Protein AF-A0A7C5TFA6-F1 (afdb_monomer)

pLDDT: mean 93.94, std 7.09, range [56.34, 98.38]

Nearest PDB structures (foldseek):
  7a5g-assembly1_S6  TM=5.238E-01  e=5.709E+00  Homo sapiens
  1zx3-assembly1_A  TM=4.257E-01  e=7.953E+00  Nitrosomonas europaea ATCC 19718

Radius of gyration: 14.88 Å; Cα contacts (8 Å, |Δi|>4): 31; chains: 1; bounding box: 37×27×36 Å

Secondary structure (DSSP, 8-state):
-EETTEE-------TTTTTHHHHHHHHHHHTT-S-HHHHHHHHHHHHT---TT--TT--

Foldseek 3Di:
DDDDPDDDDDDDDPVVCNCVLVVQLVVCVVVVPDDNLVSSVVSCVVVVHDQVPPDSPPD

Structure (mmCIF, N/CA/C/O backbone):
data_AF-A0A7C5TFA6-F1
#
_entry.id   AF-A0A7C5TFA6-F1
#
loop_
_atom_site.group_PDB
_atom_site.id
_atom_site.type_symbol
_atom_site.label_atom_id
_atom_site.label_alt_id
_atom_site.label_comp_id
_atom_site.label_asym_id
_atom_site.label_entity_id
_atom_site.label_seq_id
_atom_site.pdbx_PDB_ins_code
_atom_site.Cartn_x
_atom_site.Cartn_y
_atom_site.Cartn_z
_atom_site.occupancy
_atom_site.B_iso_or_equiv
_atom_site.auth_seq_id
_atom_site.auth_comp_id
_atom_site.auth_asym_id
_atom_site.auth_atom_id
_atom_site.pdbx_PDB_model_num
ATOM 1 N N . THR A 1 1 ? -17.802 5.252 16.833 1.00 81.94 1 THR A N 1
ATOM 2 C CA . THR A 1 1 ? -19.071 4.918 17.512 1.00 81.94 1 THR A CA 1
ATOM 3 C C . THR A 1 1 ? -20.076 4.467 16.489 1.00 81.94 1 THR A C 1
ATOM 5 O O . THR A 1 1 ? -20.153 5.095 15.444 1.00 81.94 1 THR A O 1
ATOM 8 N N . ALA A 1 2 ? -20.814 3.398 16.764 1.00 87.50 2 ALA A N 1
ATOM 9 C CA . ALA A 1 2 ? -21.975 3.031 15.965 1.00 87.50 2 ALA A CA 1
ATOM 10 C C . ALA A 1 2 ? -23.238 3.323 16.781 1.00 87.50 2 ALA A C 1
ATOM 12 O O . ALA A 1 2 ? -23.281 2.992 17.967 1.00 87.50 2 ALA A O 1
ATOM 13 N N . SER A 1 3 ? -24.230 3.969 16.177 1.00 91.62 3 SER A N 1
ATOM 14 C CA . SER A 1 3 ? -25.539 4.210 16.787 1.00 91.62 3 SER A CA 1
ATOM 15 C C . SER A 1 3 ? -26.615 3.889 15.763 1.00 91.62 3 SER A C 1
ATOM 17 O O . SER A 1 3 ? -26.678 4.529 14.716 1.00 91.62 3 SER A O 1
ATOM 19 N N . GLN A 1 4 ? -27.442 2.883 16.059 1.00 93.00 4 GLN A N 1
ATOM 20 C CA . GLN A 1 4 ? -28.427 2.329 15.125 1.00 93.00 4 GLN A CA 1
ATOM 21 C C . GLN A 1 4 ? -27.775 1.936 13.784 1.00 93.00 4 GLN A C 1
ATOM 23 O O . GLN A 1 4 ? -27.033 0.957 13.731 1.00 93.00 4 GLN A O 1
ATOM 28 N N . ASN A 1 5 ? -28.015 2.727 12.734 1.00 94.25 5 ASN A N 1
ATOM 29 C CA . ASN A 1 5 ? -27.522 2.529 11.372 1.00 94.25 5 ASN A CA 1
ATOM 30 C C . ASN A 1 5 ? -26.430 3.538 10.966 1.00 94.25 5 ASN A C 1
ATOM 32 O O . ASN A 1 5 ? -26.067 3.595 9.794 1.00 94.25 5 ASN A O 1
ATOM 36 N N . GLU A 1 6 ? -25.896 4.324 11.903 1.00 95.19 6 GLU A N 1
ATOM 37 C CA . GLU A 1 6 ? -24.836 5.298 11.633 1.00 95.19 6 GLU A CA 1
ATOM 38 C C . GLU A 1 6 ? -23.498 4.870 12.236 1.00 95.19 6 GLU A C 1
ATOM 40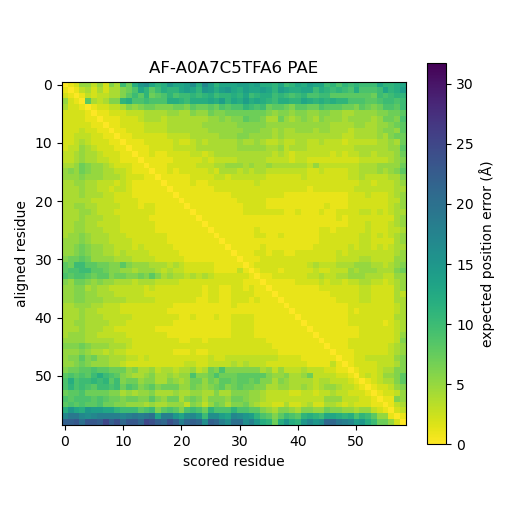 O O . GLU A 1 6 ? -23.424 4.395 13.374 1.00 95.19 6 GLU A O 1
ATOM 45 N N . LEU A 1 7 ? -22.426 5.081 11.468 1.00 95.56 7 LEU A N 1
ATOM 46 C CA . LEU A 1 7 ? -21.055 4.760 11.842 1.00 95.56 7 LEU A CA 1
ATOM 47 C C . LEU A 1 7 ? -20.188 6.022 11.824 1.00 95.56 7 LEU A C 1
ATOM 49 O O . LEU A 1 7 ? -19.965 6.631 10.782 1.00 95.56 7 LEU A O 1
ATOM 53 N N . PHE A 1 8 ? -19.642 6.362 12.987 1.00 95.69 8 PHE A N 1
ATOM 54 C CA . PHE A 1 8 ? -18.725 7.478 13.185 1.00 95.69 8 PHE A CA 1
ATOM 55 C C . PHE A 1 8 ? -17.307 6.962 13.415 1.00 95.69 8 PHE A C 1
ATOM 57 O O . PHE A 1 8 ? -17.064 6.180 14.345 1.00 95.69 8 PHE A O 1
ATOM 64 N N . LEU A 1 9 ? -16.371 7.432 12.593 1.00 96.38 9 LEU A N 1
ATOM 65 C CA . LEU A 1 9 ? -14.959 7.060 12.601 1.00 96.38 9 LEU A CA 1
ATOM 66 C C . LEU A 1 9 ? -14.116 8.332 12.484 1.00 96.38 9 LEU A C 1
ATOM 68 O O . LEU A 1 9 ? -14.504 9.274 11.799 1.00 96.38 9 LEU A O 1
ATOM 72 N N . MET A 1 10 ? -12.949 8.336 13.118 1.00 96.06 10 MET A N 1
ATOM 73 C CA . MET A 1 10 ? -11.912 9.339 12.880 1.00 96.06 10 MET A CA 1
ATOM 74 C C . MET A 1 10 ? -10.663 8.620 12.390 1.00 96.06 10 MET A C 1
ATOM 76 O O . MET A 1 10 ? -10.354 7.524 12.858 1.00 96.06 10 MET A O 1
ATOM 80 N N . GLN A 1 11 ? -9.971 9.223 11.429 1.00 94.94 11 GLN A N 1
ATOM 81 C CA . GLN A 1 11 ? -8.787 8.653 10.797 1.00 94.94 11 GLN A CA 1
ATOM 82 C C . GLN A 1 11 ? -7.692 9.715 10.729 1.00 94.94 11 GLN A C 1
ATOM 84 O O . GLN A 1 11 ? -7.974 10.890 10.501 1.00 94.94 11 GLN A O 1
ATOM 89 N N . GLY A 1 12 ? -6.448 9.289 10.936 1.00 95.31 12 GLY A N 1
ATOM 90 C CA . GLY A 1 12 ? -5.264 10.097 10.665 1.00 95.31 12 GLY A CA 1
ATOM 91 C C . GLY A 1 12 ? -4.693 9.724 9.303 1.00 95.31 12 GLY A C 1
ATOM 92 O O . GLY A 1 12 ? -4.633 8.544 8.963 1.00 95.31 12 GLY A O 1
ATOM 93 N N . VAL A 1 13 ? -4.271 10.722 8.534 1.00 95.94 13 VAL A N 1
ATOM 94 C CA . VAL A 1 13 ? -3.673 10.534 7.210 1.00 95.94 13 VAL A CA 1
ATOM 95 C C . VAL A 1 13 ? -2.286 11.150 7.214 1.00 95.94 13 VAL A C 1
ATOM 97 O O . VAL A 1 13 ? -2.140 12.334 7.504 1.00 95.94 13 VAL A O 1
ATOM 100 N N . HIS A 1 14 ? -1.273 10.353 6.874 1.00 96.31 14 HIS A N 1
ATOM 101 C CA . HIS A 1 14 ? 0.070 10.868 6.643 1.00 96.31 14 HIS A CA 1
ATOM 102 C C . HIS A 1 14 ? 0.179 11.373 5.201 1.00 96.31 14 HIS A C 1
ATOM 104 O O . HIS A 1 14 ? 0.415 10.601 4.269 1.00 96.31 14 HIS A O 1
ATOM 110 N N . GLN A 1 15 ? -0.039 12.676 5.021 1.00 94.81 15 GLN A N 1
ATOM 111 C CA . GLN A 1 15 ? -0.206 13.318 3.714 1.00 94.81 15 GLN A CA 1
ATOM 11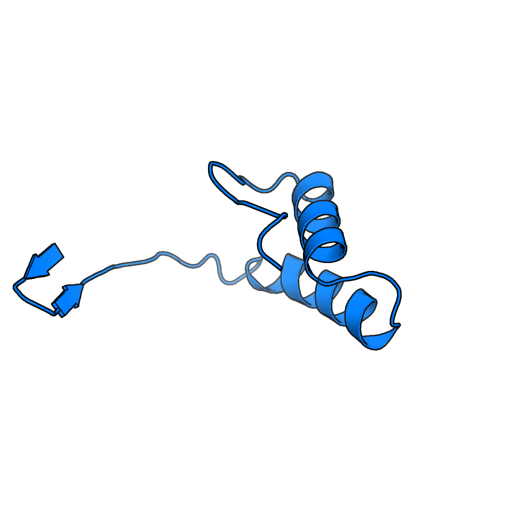2 C C . GLN A 1 15 ? 0.978 13.119 2.760 1.00 94.81 15 GLN A C 1
ATOM 114 O O . GLN A 1 15 ? 0.788 13.095 1.549 1.00 94.81 15 GLN A O 1
ATOM 119 N N . GLU A 1 16 ? 2.190 12.967 3.295 1.00 97.00 16 GLU A N 1
ATOM 120 C CA . GLU A 1 16 ? 3.420 12.905 2.500 1.00 97.00 16 GLU A CA 1
ATOM 121 C C . GLU A 1 16 ? 3.612 11.561 1.797 1.00 97.00 16 GLU A C 1
ATOM 123 O O . GLU A 1 16 ? 4.258 11.500 0.754 1.00 97.00 16 GLU A O 1
ATOM 128 N N . SER A 1 17 ? 3.062 10.480 2.356 1.00 96.38 17 SER A N 1
ATOM 129 C CA . SER A 1 17 ? 3.341 9.120 1.883 1.00 96.38 17 SER A CA 1
ATOM 130 C C . SER A 1 17 ? 2.104 8.342 1.464 1.00 96.38 17 SER A C 1
ATOM 132 O O . SER A 1 17 ? 2.254 7.292 0.844 1.00 96.38 17 SER A O 1
ATOM 134 N N . ILE A 1 18 ? 0.897 8.817 1.797 1.00 96.69 18 ILE A N 1
ATOM 135 C CA . ILE A 1 18 ? -0.327 8.036 1.583 1.00 96.69 18 ILE A CA 1
ATOM 136 C C . ILE A 1 18 ? -0.575 7.691 0.117 1.00 96.69 18 ILE A C 1
ATOM 138 O O . ILE A 1 18 ? -1.248 6.710 -0.102 1.00 96.69 18 ILE A O 1
ATOM 142 N N . VAL A 1 19 ? -0.037 8.453 -0.844 1.00 97.44 19 VAL A N 1
ATOM 143 C CA . VAL A 1 19 ? -0.228 8.232 -2.294 1.00 97.44 19 VAL A CA 1
ATOM 144 C C . VAL A 1 19 ? 0.877 7.396 -2.957 1.00 97.44 19 VAL A C 1
ATOM 146 O O . VAL A 1 19 ? 0.825 7.115 -4.156 1.00 97.44 19 VAL A O 1
ATOM 149 N N . VAL A 1 20 ? 1.941 7.065 -2.220 1.00 98.31 20 VAL A N 1
ATOM 150 C CA . VAL A 1 20 ? 3.107 6.364 -2.781 1.00 98.31 20 VAL A CA 1
ATOM 151 C C . VAL A 1 20 ? 2.736 4.957 -3.280 1.00 98.31 20 VAL A C 1
ATOM 153 O O . VAL A 1 20 ? 3.094 4.638 -4.419 1.00 98.31 20 VAL A O 1
ATOM 156 N N . PRO A 1 21 ? 2.017 4.117 -2.508 1.00 97.75 21 PRO A N 1
ATOM 157 C CA . PRO A 1 21 ? 1.591 2.796 -2.977 1.00 97.75 21 PRO A CA 1
ATOM 158 C C . PRO A 1 21 ? 0.682 2.847 -4.219 1.00 97.75 21 PRO A C 1
ATOM 160 O O . PRO A 1 21 ? 0.854 2.071 -5.160 1.00 97.75 21 PRO A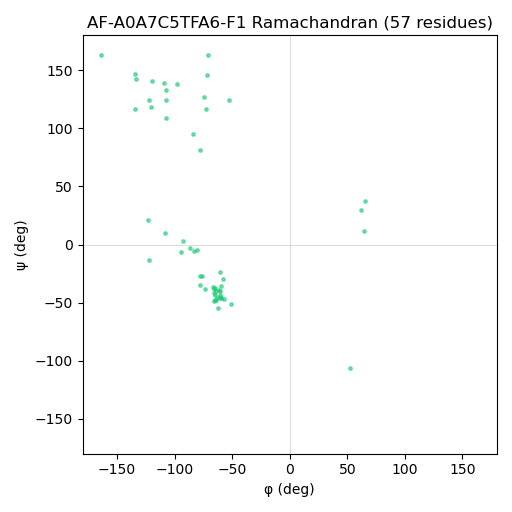 O 1
ATOM 163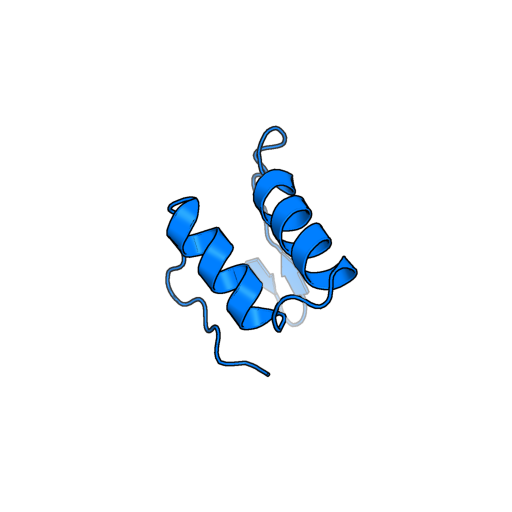 N N . GLU A 1 22 ? -0.239 3.807 -4.263 1.00 97.75 22 GLU A N 1
ATOM 164 C CA . GLU A 1 22 ? -1.277 3.966 -5.283 1.00 97.75 22 GLU A CA 1
ATOM 165 C C . GLU A 1 22 ? -0.661 4.285 -6.639 1.00 97.75 22 GLU A C 1
ATOM 167 O O . GLU A 1 22 ? -1.067 3.722 -7.655 1.00 97.75 22 GLU A O 1
ATOM 172 N N . ASN A 1 23 ? 0.356 5.148 -6.666 1.00 98.38 23 ASN A N 1
ATOM 173 C CA . ASN A 1 23 ? 1.043 5.495 -7.905 1.00 98.38 23 ASN A CA 1
ATOM 174 C C . ASN A 1 23 ? 1.787 4.291 -8.500 1.00 98.38 23 ASN A C 1
ATOM 176 O O . ASN A 1 23 ? 1.788 4.107 -9.719 1.00 98.38 23 ASN A O 1
ATOM 180 N N . ILE A 1 24 ? 2.400 3.456 -7.656 1.00 98.25 24 ILE A N 1
ATOM 181 C CA . ILE A 1 24 ? 3.087 2.238 -8.102 1.00 98.25 24 ILE A CA 1
ATOM 182 C C . ILE A 1 24 ? 2.076 1.272 -8.731 1.00 98.25 24 ILE A C 1
ATOM 184 O O . ILE A 1 24 ? 2.316 0.749 -9.824 1.00 98.25 24 ILE A O 1
ATOM 188 N N . ASP A 1 25 ? 0.935 1.063 -8.075 1.00 98.06 25 ASP A N 1
ATOM 189 C CA . ASP A 1 25 ? -0.119 0.181 -8.579 1.00 98.06 25 ASP A CA 1
ATOM 190 C C . ASP A 1 25 ? -0.776 0.730 -9.854 1.00 98.06 25 ASP A C 1
ATOM 192 O O . ASP A 1 25 ? -1.035 -0.032 -10.788 1.00 98.06 25 ASP A O 1
ATOM 196 N N . ALA A 1 26 ? -0.955 2.050 -9.957 1.00 98.25 26 ALA A N 1
ATOM 197 C CA . ALA 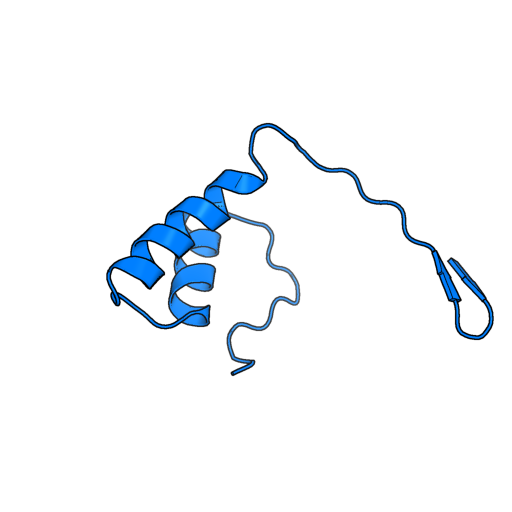A 1 26 ? -1.480 2.703 -11.154 1.00 98.25 26 ALA A CA 1
ATOM 198 C C . ALA A 1 26 ? -0.586 2.472 -12.379 1.00 98.25 26 ALA A C 1
ATOM 200 O O . ALA A 1 26 ? -1.090 2.147 -13.454 1.00 98.25 26 ALA A O 1
ATOM 201 N N . VAL A 1 27 ? 0.741 2.571 -12.231 1.00 98.38 27 VAL A N 1
ATOM 202 C CA . VAL A 1 27 ? 1.679 2.273 -13.327 1.00 98.38 27 VAL A CA 1
ATOM 203 C C . VAL A 1 27 ? 1.535 0.823 -13.788 1.00 98.38 27 VAL A C 1
ATOM 205 O O . VAL A 1 27 ? 1.439 0.573 -14.991 1.00 98.38 27 VAL A O 1
ATOM 208 N N . ARG A 1 28 ? 1.456 -0.143 -12.861 1.00 98.25 28 ARG A N 1
ATOM 209 C CA . ARG A 1 28 ? 1.288 -1.559 -13.233 1.00 98.25 28 ARG A CA 1
ATOM 210 C C . ARG A 1 28 ? -0.049 -1.828 -13.916 1.00 98.25 28 ARG A C 1
ATOM 212 O O . ARG A 1 28 ? -0.076 -2.610 -14.865 1.00 98.25 28 ARG A O 1
ATOM 219 N N . ALA A 1 29 ? -1.114 -1.163 -13.475 1.00 97.81 29 ALA A N 1
ATOM 220 C CA . ALA A 1 29 ? -2.436 -1.263 -14.081 1.00 97.81 29 ALA A CA 1
ATOM 221 C C . ALA A 1 29 ? -2.460 -0.681 -15.503 1.00 97.81 29 ALA A C 1
ATOM 223 O O . ALA A 1 29 ? -2.900 -1.360 -16.428 1.00 97.81 29 ALA A O 1
ATOM 224 N N . MET A 1 30 ? -1.930 0.532 -15.705 1.00 98.00 30 MET A N 1
ATOM 225 C CA . MET A 1 30 ? -1.863 1.176 -17.028 1.00 98.00 30 MET A CA 1
ATOM 226 C C . MET A 1 30 ? -1.059 0.356 -18.038 1.00 98.00 30 MET A C 1
ATOM 228 O O . MET A 1 30 ? -1.387 0.326 -19.220 1.00 98.00 30 MET A O 1
ATOM 232 N N . MET A 1 31 ? -0.004 -0.310 -17.572 1.00 98.06 31 MET A N 1
ATOM 233 C CA . MET A 1 31 ? 0.855 -1.146 -18.407 1.00 98.06 31 MET A CA 1
ATOM 234 C C . MET A 1 31 ? 0.347 -2.591 -18.551 1.00 98.06 31 MET A C 1
ATOM 236 O O . MET A 1 31 ? 0.978 -3.379 -19.251 1.00 98.06 31 MET A O 1
ATOM 240 N N . GLY A 1 32 ? -0.756 -2.963 -17.888 1.00 95.88 32 GLY A N 1
ATOM 241 C CA . GLY A 1 32 ? -1.311 -4.319 -17.935 1.00 95.88 32 GLY A CA 1
ATOM 242 C C . GLY A 1 32 ? -0.366 -5.400 -17.396 1.00 95.88 32 GLY A C 1
ATOM 243 O O . GLY A 1 32 ? -0.401 -6.532 -17.868 1.00 95.88 32 GLY A O 1
ATOM 244 N N . LEU A 1 33 ? 0.513 -5.061 -16.445 1.00 96.62 33 LEU A N 1
ATOM 245 C CA . LEU A 1 33 ? 1.599 -5.953 -16.008 1.00 96.62 33 LEU A CA 1
ATOM 246 C C . LEU A 1 33 ? 1.141 -7.060 -15.058 1.00 96.62 33 LEU A C 1
ATOM 248 O O . LEU A 1 33 ? 1.812 -8.083 -14.940 1.00 96.62 33 LEU A O 1
ATOM 252 N N . THR A 1 34 ? 0.063 -6.836 -14.312 1.00 94.81 34 THR A N 1
ATOM 253 C CA . THR A 1 34 ? -0.430 -7.776 -13.302 1.00 94.81 34 THR A CA 1
ATOM 254 C C . THR A 1 34 ? -1.868 -7.436 -12.911 1.00 94.81 34 THR A C 1
ATOM 256 O O . THR A 1 34 ? -2.345 -6.333 -13.187 1.00 94.81 34 THR A O 1
ATOM 259 N N . ASP A 1 35 ? -2.567 -8.379 -12.280 1.00 94.44 35 ASP A N 1
ATOM 260 C CA . ASP A 1 35 ? -3.892 -8.136 -11.720 1.00 94.44 35 ASP A CA 1
ATOM 261 C C . ASP A 1 35 ? -3.827 -7.241 -10.470 1.00 94.44 35 ASP A C 1
ATOM 263 O O . ASP A 1 35 ? -2.780 -7.053 -9.843 1.00 94.44 35 ASP A O 1
ATOM 267 N N . LYS A 1 36 ? -4.983 -6.687 -10.096 1.00 94.56 36 LYS A N 1
ATOM 268 C CA . LYS A 1 36 ? -5.125 -5.737 -8.988 1.00 94.56 36 LYS A CA 1
ATOM 269 C C . LYS A 1 36 ? -4.485 -6.236 -7.689 1.00 94.56 36 LYS A C 1
ATOM 271 O O . LYS A 1 36 ? -3.720 -5.501 -7.066 1.00 94.56 36 LYS A O 1
ATOM 276 N N . TRP A 1 37 ? -4.804 -7.455 -7.261 1.00 95.56 37 TRP A N 1
ATOM 277 C CA . TRP A 1 37 ? -4.387 -7.941 -5.947 1.00 95.56 37 TRP A CA 1
ATOM 278 C C . TRP A 1 37 ? -2.934 -8.372 -5.920 1.00 95.56 37 TRP A C 1
ATOM 280 O O . TRP A 1 37 ? -2.251 -8.112 -4.929 1.00 95.56 37 TRP A O 1
ATOM 290 N N . SER A 1 38 ? -2.439 -8.939 -7.016 1.00 95.44 38 SER A N 1
ATOM 291 C CA . SER A 1 38 ? -1.013 -9.203 -7.182 1.00 95.44 38 SER A CA 1
ATOM 292 C C . SER A 1 38 ? -0.185 -7.915 -7.158 1.00 95.44 38 SER A C 1
ATOM 294 O O . SER A 1 38 ? 0.877 -7.899 -6.533 1.00 95.44 38 SER A O 1
ATOM 296 N N . SER A 1 39 ? -0.666 -6.817 -7.763 1.00 97.56 39 SER A N 1
ATOM 297 C CA . SER A 1 39 ? 0.020 -5.516 -7.688 1.00 97.56 39 SER A CA 1
ATOM 298 C C . SER A 1 39 ? 0.094 -4.999 -6.256 1.00 97.56 39 SER A C 1
ATOM 300 O O . SER A 1 39 ? 1.193 -4.748 -5.762 1.00 97.56 39 SER A O 1
ATOM 302 N N . ILE A 1 40 ? -1.060 -4.907 -5.587 1.00 96.56 40 ILE A N 1
ATOM 303 C CA . ILE A 1 40 ? -1.166 -4.368 -4.226 1.00 96.56 40 ILE A CA 1
ATOM 304 C C . ILE A 1 40 ? -0.310 -5.196 -3.268 1.00 96.56 40 ILE A C 1
ATOM 306 O O . ILE A 1 40 ? 0.480 -4.636 -2.515 1.00 96.56 40 ILE A O 1
ATOM 310 N N . ARG A 1 41 ? -0.393 -6.532 -3.344 1.00 96.31 41 ARG A N 1
ATOM 311 C CA . ARG A 1 41 ? 0.425 -7.430 -2.522 1.00 96.31 41 ARG A CA 1
ATOM 312 C C . ARG A 1 41 ? 1.915 -7.167 -2.718 1.00 96.31 41 ARG A C 1
ATOM 314 O O . ARG A 1 41 ? 2.652 -7.054 -1.744 1.00 96.31 41 ARG A O 1
ATOM 321 N N . LYS A 1 42 ? 2.357 -7.041 -3.971 1.00 96.81 42 LYS A N 1
ATOM 322 C CA . LYS A 1 42 ? 3.761 -6.761 -4.287 1.00 96.81 42 LYS A CA 1
ATOM 323 C C . LYS A 1 42 ? 4.203 -5.397 -3.757 1.00 96.81 42 LYS A C 1
ATOM 325 O O . LYS A 1 42 ? 5.323 -5.275 -3.273 1.00 96.81 42 LYS A O 1
ATOM 330 N N . THR A 1 43 ? 3.357 -4.376 -3.857 1.00 97.75 43 THR A N 1
ATOM 331 C CA . THR A 1 43 ? 3.637 -3.039 -3.314 1.00 97.75 43 THR A CA 1
ATOM 332 C C . THR A 1 43 ? 3.731 -3.070 -1.790 1.00 97.75 43 THR A C 1
ATOM 33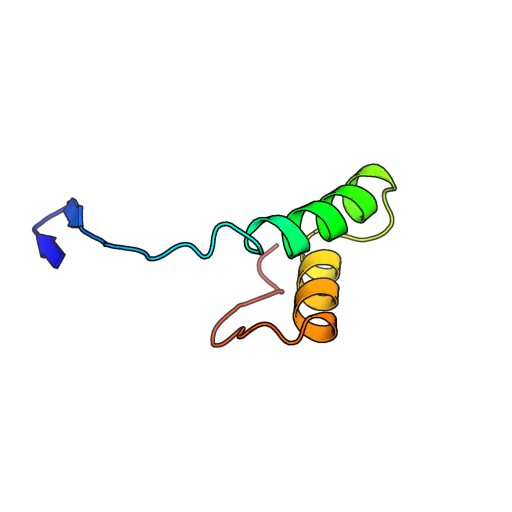4 O O . THR A 1 43 ? 4.716 -2.582 -1.239 1.00 97.75 43 THR A O 1
ATOM 337 N N . ASP A 1 44 ? 2.771 -3.708 -1.120 1.00 97.31 44 ASP A N 1
ATOM 338 C CA . ASP A 1 44 ? 2.733 -3.850 0.335 1.00 97.31 44 ASP A CA 1
ATOM 339 C C . ASP A 1 44 ? 3.973 -4.581 0.881 1.00 97.31 44 ASP A C 1
ATOM 341 O O . ASP A 1 44 ? 4.583 -4.120 1.846 1.00 97.31 44 ASP A O 1
ATOM 345 N N . GLU A 1 45 ? 4.370 -5.695 0.252 1.00 96.31 45 GLU A N 1
ATOM 346 C CA . GLU A 1 45 ? 5.540 -6.493 0.649 1.00 96.31 45 GLU A CA 1
ATOM 347 C C . GLU A 1 45 ? 6.852 -5.712 0.475 1.00 96.31 45 GLU A C 1
ATOM 349 O O . GLU A 1 45 ? 7.707 -5.736 1.359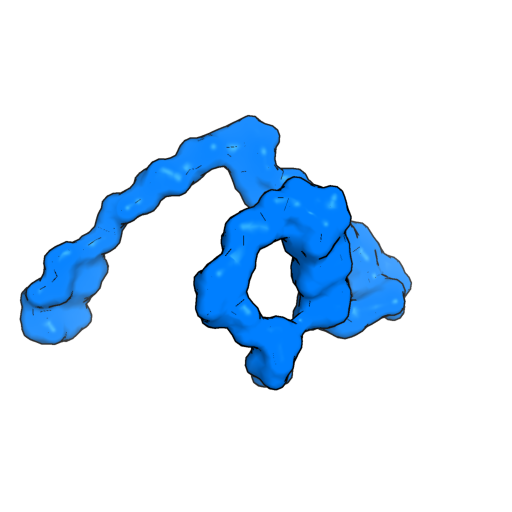 1.00 96.31 45 GLU A O 1
ATOM 354 N N . VAL A 1 46 ? 7.014 -4.989 -0.639 1.00 97.81 46 VAL A N 1
ATOM 355 C CA . VAL A 1 46 ? 8.248 -4.241 -0.942 1.00 97.81 46 VAL A CA 1
ATOM 356 C C . VAL A 1 46 ? 8.385 -2.984 -0.084 1.00 97.81 46 VAL A C 1
ATOM 358 O O . VAL A 1 46 ? 9.493 -2.650 0.332 1.00 97.81 46 VAL A O 1
ATOM 361 N N . LEU A 1 47 ? 7.281 -2.284 0.186 1.00 97.62 47 LEU A N 1
ATOM 362 C CA . LEU A 1 47 ? 7.277 -1.081 1.024 1.00 97.62 47 LEU A CA 1
ATOM 363 C C . LEU A 1 47 ? 7.207 -1.395 2.526 1.00 97.62 47 LEU A C 1
ATOM 365 O O . LEU A 1 47 ? 7.306 -0.478 3.339 1.00 97.62 47 LEU A O 1
ATOM 369 N N . GLY A 1 48 ? 7.039 -2.666 2.904 1.00 96.69 48 GLY A N 1
ATOM 370 C CA . GLY A 1 48 ? 6.946 -3.084 4.302 1.00 96.69 48 GLY A CA 1
ATOM 371 C C . GLY A 1 48 ? 5.701 -2.544 5.010 1.00 96.69 48 GLY A C 1
ATOM 372 O O . GLY A 1 48 ? 5.775 -2.167 6.180 1.00 96.69 48 GLY A O 1
ATOM 373 N N . LEU A 1 49 ? 4.563 -2.467 4.311 1.00 96.00 49 LEU A N 1
ATOM 374 C CA . LEU A 1 49 ? 3.319 -1.936 4.873 1.00 96.00 49 LEU A CA 1
ATOM 375 C C . LEU A 1 49 ? 2.702 -2.901 5.894 1.00 96.00 49 LEU A C 1
ATOM 377 O O . LEU A 1 49 ? 2.745 -4.125 5.749 1.00 96.00 49 LEU A O 1
ATOM 381 N N . ILE A 1 50 ? 2.071 -2.341 6.929 1.00 92.81 50 ILE A N 1
ATOM 382 C CA . ILE A 1 50 ? 1.321 -3.125 7.916 1.00 92.81 50 ILE A CA 1
ATOM 383 C C . ILE A 1 50 ? 0.029 -3.622 7.260 1.00 92.81 50 ILE A C 1
ATOM 385 O O . ILE A 1 50 ? -0.832 -2.833 6.881 1.00 92.81 50 ILE A O 1
ATOM 389 N N . THR A 1 51 ? -0.110 -4.943 7.141 1.00 91.56 51 THR A N 1
ATOM 390 C CA . THR A 1 51 ? -1.171 -5.598 6.350 1.00 91.56 51 THR A CA 1
ATOM 391 C C . THR A 1 51 ? -2.021 -6.567 7.171 1.00 91.56 51 THR A C 1
ATOM 393 O O . THR A 1 51 ? -2.671 -7.460 6.629 1.00 91.56 51 THR A O 1
ATOM 396 N N . THR A 1 52 ? -2.038 -6.409 8.495 1.00 91.25 52 THR A N 1
ATOM 397 C CA . THR A 1 52 ? -2.786 -7.281 9.408 1.00 91.25 52 THR A CA 1
ATOM 398 C C . THR A 1 52 ? -4.251 -7.399 8.977 1.00 91.25 52 THR A C 1
ATOM 400 O O . THR A 1 52 ? -4.950 -6.397 8.848 1.00 91.25 52 THR A O 1
ATOM 403 N N . ASN A 1 53 ? -4.719 -8.635 8.774 1.00 88.50 53 ASN A N 1
ATOM 404 C CA . ASN A 1 53 ? -6.066 -8.979 8.292 1.00 88.50 53 ASN A CA 1
ATOM 405 C C . ASN A 1 53 ? -6.411 -8.527 6.857 1.00 88.50 53 ASN A C 1
ATOM 407 O O . ASN A 1 53 ? -7.573 -8.622 6.458 1.00 88.50 53 ASN A O 1
ATOM 411 N N . LYS A 1 54 ? -5.443 -8.072 6.051 1.00 90.38 54 LYS A N 1
ATOM 412 C CA . LYS A 1 54 ? -5.669 -7.779 4.629 1.00 90.38 54 LYS A CA 1
ATOM 413 C C . LYS A 1 54 ? -5.782 -9.091 3.845 1.00 90.38 54 LYS A C 1
ATOM 415 O O . LYS A 1 54 ? -4.909 -9.951 3.934 1.00 90.38 54 LYS A O 1
ATOM 420 N N . ASN A 1 55 ? -6.861 -9.252 3.078 1.00 89.12 55 ASN A N 1
ATOM 421 C CA . ASN A 1 55 ? -7.091 -10.434 2.246 1.00 89.12 55 ASN A CA 1
ATOM 422 C C . ASN A 1 55 ? -6.891 -10.099 0.762 1.00 89.12 55 ASN A C 1
ATOM 424 O O . ASN A 1 55 ? -7.724 -9.428 0.158 1.00 89.12 55 ASN A O 1
ATOM 428 N N . TYR A 1 56 ? -5.806 -10.608 0.177 1.00 89.56 56 TYR A N 1
ATOM 429 C CA . TYR A 1 56 ? -5.476 -10.426 -1.241 1.00 89.56 56 TYR A CA 1
ATOM 430 C C . TYR A 1 56 ? -6.227 -11.379 -2.185 1.00 89.56 56 TYR A C 1
ATOM 432 O O . TYR A 1 56 ? -6.073 -11.281 -3.393 1.00 89.56 56 TYR A O 1
ATOM 440 N N . ALA A 1 57 ? -7.008 -12.326 -1.665 1.00 83.06 57 ALA A N 1
ATOM 441 C CA . ALA A 1 57 ? -7.746 -13.300 -2.471 1.00 83.06 57 ALA A CA 1
ATOM 442 C C . ALA A 1 57 ? -9.187 -12.859 -2.803 1.00 83.06 57 ALA A C 1
ATOM 444 O O . ALA A 1 57 ? -9.938 -13.628 -3.401 1.00 83.06 57 ALA A O 1
ATOM 445 N N . LEU A 1 58 ? -9.599 -11.653 -2.397 1.00 66.69 58 LEU A N 1
ATOM 446 C CA . LEU A 1 58 ? -10.943 -11.120 -2.649 1.00 66.69 58 LEU A CA 1
ATOM 447 C C . LEU A 1 58 ? -11.073 -10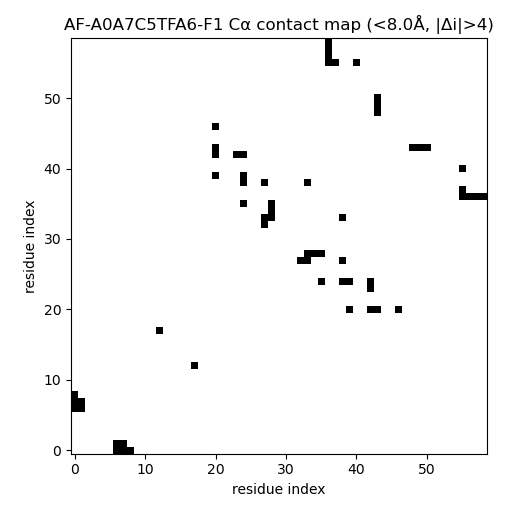.607 -4.087 1.00 66.69 58 LEU A C 1
ATOM 449 O O . LEU A 1 58 ? -10.949 -9.409 -4.298 1.00 66.69 58 LEU A O 1
ATOM 453 N N . ALA A 1 59 ? -11.304 -11.492 -5.059 1.00 56.34 59 ALA A N 1
ATOM 454 C CA . ALA A 1 59 ? -11.541 -11.120 -6.462 1.00 56.34 59 ALA A CA 1
ATOM 455 C C . ALA A 1 59 ? -12.597 -10.009 -6.621 1.00 56.34 59 ALA A C 1
ATOM 457 O O . ALA A 1 59 ? -13.713 -10.1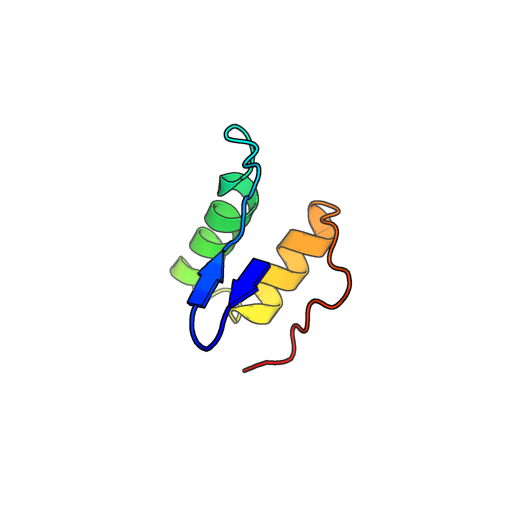70 -6.076 1.00 56.34 59 ALA A O 1
#

Solvent-accessible surface area (backbone atoms only — not comparable to full-atom values): 3936 Å² total; per-residue (Å²): 91,76,56,98,93,45,79,52,84,86,83,88,78,60,82,90,57,72,60,57,62,55,54,56,39,47,52,37,52,79,68,66,73,52,56,74,44,63,38,50,51,53,45,36,65,75,70,67,54,91,56,87,92,66,70,72,82,74,126

Mean predicted aligned error: 4.02 Å

Sequence (59 aa):
TASQNELFLMQGVHQESIVVPENIDAVRAMMGLTDKWSSIRKTDEVLGLITTNKNYALA